Protein AF-A0A1F5X4B5-F1 (afdb_monomer_lite)

Organism: NCBI:txid1798352

Sequence (89 aa):
MKVLVNIIGLLLTLGSAITILKSFNSWRGVSREGLFFFVLGFAFFATGFIWKIFAPASSYDTDLIFFSLGAAFMLLGARKVFSINPARN

Structure (mmCIF, N/CA/C/O backbone):
data_AF-A0A1F5X4B5-F1
#
_entry.id   AF-A0A1F5X4B5-F1
#
loop_
_atom_site.group_PDB
_atom_site.id
_atom_site.type_symbol
_atom_site.label_atom_id
_atom_site.label_alt_id
_atom_site.label_comp_id
_atom_site.label_asym_id
_atom_site.label_entity_id
_atom_site.label_seq_id
_atom_site.pdbx_PDB_ins_code
_atom_site.Cartn_x
_atom_site.Cartn_y
_atom_site.Cartn_z
_atom_site.occupancy
_atom_site.B_iso_or_equiv
_atom_site.auth_seq_id
_atom_site.auth_comp_id
_atom_site.auth_asym_id
_atom_site.auth_atom_id
_atom_site.pdbx_PDB_model_num
ATOM 1 N N . MET A 1 1 ? 5.430 6.876 -22.014 1.00 63.34 1 MET A N 1
ATOM 2 C CA . MET A 1 1 ? 4.154 6.988 -21.261 1.00 63.34 1 MET A CA 1
ATOM 3 C C . MET A 1 1 ? 4.046 6.039 -20.064 1.00 63.34 1 MET A C 1
ATOM 5 O O . MET A 1 1 ? 3.559 6.489 -19.040 1.00 63.34 1 MET A O 1
ATOM 9 N N . LYS A 1 2 ? 4.519 4.781 -20.127 1.00 78.38 2 LYS A N 1
ATOM 10 C CA . LYS A 1 2 ? 4.390 3.808 -19.014 1.00 78.38 2 LYS A CA 1
ATOM 11 C C . LYS A 1 2 ? 4.994 4.282 -17.676 1.00 78.38 2 LYS A C 1
ATOM 13 O O . LYS A 1 2 ? 4.340 4.177 -16.650 1.00 78.38 2 LYS A O 1
ATOM 18 N N . VAL A 1 3 ? 6.188 4.880 -17.698 1.00 85.19 3 VAL A N 1
ATOM 19 C CA . VAL A 1 3 ? 6.862 5.391 -16.484 1.00 85.19 3 VAL A CA 1
ATOM 20 C C . VAL A 1 3 ? 6.071 6.521 -15.814 1.00 85.19 3 VAL A C 1
ATOM 22 O O . VAL A 1 3 ? 5.892 6.500 -14.603 1.00 85.19 3 VAL A O 1
ATOM 25 N N . LEU A 1 4 ? 5.535 7.465 -16.596 1.00 90.62 4 LEU A N 1
ATOM 26 C CA . LEU A 1 4 ? 4.728 8.573 -16.073 1.00 90.62 4 LEU A CA 1
ATOM 27 C C . LEU A 1 4 ? 3.478 8.064 -15.340 1.00 90.62 4 LEU A C 1
ATOM 29 O O . LEU A 1 4 ? 3.173 8.538 -14.253 1.00 90.62 4 LEU A O 1
ATOM 33 N N . VAL A 1 5 ? 2.791 7.066 -15.904 1.00 91.94 5 VAL A N 1
ATOM 34 C CA . VAL A 1 5 ? 1.612 6.447 -15.274 1.00 91.94 5 VAL A CA 1
ATOM 35 C C . VAL A 1 5 ? 1.980 5.787 -13.943 1.00 91.94 5 VAL A C 1
ATOM 37 O O . VAL A 1 5 ? 1.256 5.950 -12.965 1.00 91.94 5 VAL A O 1
ATOM 40 N N . ASN A 1 6 ? 3.129 5.110 -13.868 1.00 91.62 6 ASN A N 1
ATOM 41 C CA . ASN A 1 6 ? 3.596 4.495 -12.623 1.00 91.62 6 ASN A CA 1
ATOM 42 C C . ASN A 1 6 ? 3.978 5.542 -11.563 1.00 91.62 6 ASN A C 1
ATOM 44 O O . ASN A 1 6 ? 3.692 5.345 -10.386 1.00 91.62 6 ASN A O 1
ATOM 48 N N . ILE A 1 7 ? 4.566 6.674 -11.969 1.00 93.31 7 ILE A N 1
ATOM 49 C CA . ILE A 1 7 ? 4.846 7.806 -11.069 1.00 93.31 7 ILE A CA 1
ATOM 50 C C . ILE A 1 7 ? 3.539 8.391 -10.524 1.00 93.31 7 ILE A C 1
ATOM 52 O O . ILE A 1 7 ? 3.429 8.627 -9.324 1.00 93.31 7 ILE A O 1
ATOM 56 N N . ILE A 1 8 ? 2.528 8.578 -11.379 1.00 94.12 8 ILE A N 1
ATOM 57 C CA . ILE A 1 8 ? 1.198 9.027 -10.947 1.00 94.12 8 ILE A CA 1
ATOM 58 C C . ILE A 1 8 ? 0.600 8.021 -9.954 1.00 94.12 8 ILE A C 1
ATOM 60 O O . ILE A 1 8 ? 0.128 8.423 -8.894 1.00 94.12 8 ILE A O 1
ATOM 64 N N . GLY A 1 9 ? 0.677 6.719 -10.245 1.00 92.31 9 GLY A N 1
ATOM 65 C CA . GLY A 1 9 ? 0.222 5.659 -9.341 1.00 92.31 9 GLY A CA 1
ATOM 66 C C . GLY A 1 9 ? 0.915 5.692 -7.974 1.00 92.31 9 GLY A C 1
ATOM 67 O O . GLY A 1 9 ? 0.249 5.609 -6.939 1.00 92.31 9 GLY A O 1
ATOM 68 N N . LEU A 1 10 ? 2.233 5.908 -7.949 1.00 94.38 10 LEU A N 1
ATOM 69 C CA . LEU A 1 10 ? 3.002 6.078 -6.716 1.00 94.38 10 LEU A CA 1
ATOM 70 C C . LEU A 1 10 ? 2.529 7.300 -5.915 1.00 94.38 10 LEU A C 1
ATOM 72 O O . LEU A 1 10 ? 2.263 7.187 -4.719 1.00 94.38 10 LEU A O 1
ATOM 76 N N . LEU A 1 11 ? 2.377 8.456 -6.568 1.00 94.94 11 LEU A N 1
ATOM 77 C CA . LEU A 1 11 ? 1.918 9.690 -5.921 1.00 94.94 11 LEU A CA 1
ATOM 78 C C . LEU A 1 11 ? 0.502 9.543 -5.350 1.00 94.94 11 LEU A C 1
ATOM 80 O O . LEU A 1 11 ? 0.251 9.961 -4.221 1.00 94.94 11 LEU A O 1
ATOM 84 N N . LEU A 1 12 ? -0.407 8.902 -6.089 1.00 94.50 12 LEU A N 1
ATOM 85 C CA . LEU A 1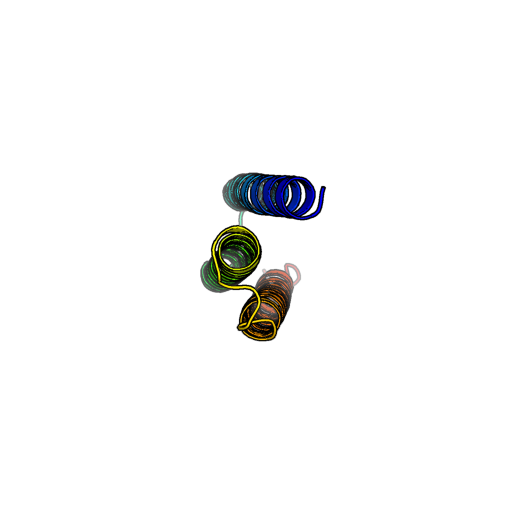 12 ? -1.765 8.612 -5.624 1.00 94.50 12 LEU A CA 1
ATOM 86 C C . LEU A 1 12 ? -1.768 7.658 -4.425 1.00 94.50 12 LEU A C 1
ATOM 88 O O . LEU A 1 12 ? -2.540 7.854 -3.486 1.00 94.50 12 LEU A O 1
ATOM 92 N N . THR A 1 13 ? -0.883 6.659 -4.423 1.00 93.75 13 THR A N 1
ATOM 93 C CA . THR A 1 13 ? -0.720 5.723 -3.300 1.00 93.75 13 THR A CA 1
ATOM 94 C C . THR A 1 13 ? -0.267 6.462 -2.041 1.00 93.75 13 THR A C 1
ATOM 96 O O . THR A 1 13 ? -0.873 6.306 -0.981 1.00 93.75 13 THR A O 1
ATOM 99 N N . LEU A 1 14 ? 0.746 7.325 -2.159 1.00 92.81 14 LEU A N 1
ATOM 100 C CA . LEU A 1 14 ? 1.249 8.139 -1.048 1.00 92.81 14 LEU A CA 1
ATOM 101 C C . LEU A 1 14 ? 0.200 9.147 -0.553 1.00 92.81 14 LEU A C 1
ATOM 103 O O . LEU A 1 14 ? -0.014 9.276 0.652 1.00 92.81 14 LEU A O 1
ATOM 107 N N . GLY A 1 15 ? -0.509 9.818 -1.465 1.00 92.75 15 GLY A N 1
ATOM 108 C CA . GLY A 1 15 ? -1.594 10.740 -1.118 1.00 92.75 15 GLY A CA 1
ATOM 109 C C . GLY A 1 15 ? -2.748 10.044 -0.390 1.00 92.75 15 GLY A C 1
ATOM 110 O O . GLY A 1 15 ? -3.276 10.567 0.597 1.00 92.75 15 GLY A O 1
ATOM 111 N N . SER A 1 16 ? -3.094 8.828 -0.820 1.00 90.31 16 SER A N 1
ATOM 112 C CA . SER A 1 16 ? -4.109 7.994 -0.165 1.00 90.31 16 SER A CA 1
ATOM 113 C C . SER A 1 16 ? -3.669 7.593 1.242 1.00 90.31 16 SER A C 1
ATOM 115 O O . SER A 1 16 ? -4.445 7.740 2.187 1.00 90.31 16 SER A O 1
ATOM 117 N N . ALA A 1 17 ? -2.409 7.178 1.407 1.00 90.44 17 ALA A N 1
ATOM 118 C CA . ALA A 1 17 ? -1.837 6.831 2.706 1.00 90.44 17 ALA A CA 1
ATOM 119 C C . ALA A 1 17 ? -1.918 8.001 3.699 1.00 90.44 17 ALA A C 1
ATOM 121 O O . ALA A 1 17 ? -2.354 7.819 4.835 1.00 90.44 17 ALA A O 1
ATOM 122 N N . ILE A 1 18 ? -1.569 9.217 3.260 1.00 89.31 18 ILE A N 1
ATOM 123 C CA . ILE A 1 18 ? -1.644 10.434 4.086 1.00 89.31 18 ILE A CA 1
ATOM 124 C C . ILE A 1 18 ? -3.094 10.745 4.472 1.00 89.31 18 ILE A C 1
ATOM 126 O O . ILE A 1 18 ? -3.381 11.035 5.635 1.00 89.31 18 ILE A O 1
ATOM 130 N N . THR A 1 19 ? -4.016 10.669 3.511 1.00 88.69 19 THR A N 1
ATOM 131 C CA . THR A 1 19 ? -5.444 10.944 3.735 1.00 88.69 19 THR A CA 1
ATOM 132 C C . THR A 1 19 ? -6.029 9.982 4.766 1.00 88.69 19 THR A C 1
ATOM 134 O O . THR A 1 19 ? -6.719 10.398 5.700 1.00 88.69 19 THR A O 1
ATOM 137 N N . ILE A 1 20 ? -5.700 8.699 4.641 1.00 84.62 20 ILE A N 1
ATOM 138 C CA . ILE A 1 20 ? -6.154 7.649 5.548 1.00 84.62 20 ILE A CA 1
ATOM 139 C C . ILE A 1 20 ? -5.523 7.813 6.932 1.00 84.62 20 ILE A C 1
ATOM 141 O O . ILE A 1 20 ? -6.245 7.785 7.925 1.00 84.62 20 ILE A O 1
ATOM 145 N N . LEU A 1 21 ? -4.221 8.100 7.024 1.00 83.19 21 LEU A N 1
ATOM 146 C CA . LEU A 1 21 ? -3.549 8.379 8.298 1.00 83.19 21 LEU A CA 1
ATOM 147 C C . LEU A 1 21 ? -4.171 9.584 9.027 1.00 83.19 21 LEU A C 1
ATOM 149 O O . LEU A 1 21 ? -4.425 9.525 10.231 1.00 83.19 21 LEU A O 1
ATOM 153 N N . LYS A 1 22 ? -4.482 10.664 8.298 1.00 84.94 22 LYS A N 1
ATOM 154 C CA . LYS A 1 22 ? -5.160 11.845 8.856 1.00 84.94 22 LYS A CA 1
ATOM 155 C C . LYS A 1 22 ? -6.572 11.515 9.346 1.00 84.94 22 LYS A C 1
ATOM 157 O O . LYS A 1 22 ? -6.977 11.981 10.412 1.00 84.94 22 LYS A O 1
ATOM 162 N N . SER A 1 23 ? -7.301 10.699 8.587 1.00 80.62 23 SER A N 1
ATOM 163 C CA . SER A 1 23 ? -8.648 10.238 8.947 1.00 80.62 23 SER A CA 1
ATOM 164 C C . SER A 1 23 ? -8.610 9.386 10.216 1.00 80.62 23 SER A C 1
ATOM 166 O O . SER A 1 23 ? -9.395 9.608 11.135 1.00 80.62 23 SER A O 1
ATOM 168 N N . PHE A 1 24 ? -7.618 8.501 10.332 1.00 76.06 24 PHE A N 1
ATOM 169 C CA . PHE A 1 24 ? -7.412 7.672 11.514 1.00 76.06 24 PHE A CA 1
ATOM 170 C C . PHE A 1 24 ? -7.070 8.466 12.777 1.00 76.06 24 PHE A C 1
ATOM 172 O O . PHE A 1 24 ? -7.568 8.123 13.844 1.00 76.06 24 PHE A O 1
ATOM 179 N N . ASN A 1 25 ? -6.307 9.559 12.675 1.00 72.31 25 ASN A N 1
ATOM 180 C CA . ASN A 1 25 ? -6.073 10.446 13.821 1.00 72.31 25 ASN A CA 1
ATOM 181 C C . ASN A 1 25 ? -7.355 11.132 14.328 1.00 72.31 25 ASN A C 1
ATOM 183 O O . ASN A 1 25 ? -7.426 11.495 15.500 1.00 72.31 25 ASN A O 1
ATOM 187 N N . SER A 1 26 ? -8.362 11.317 13.467 1.00 71.62 26 SER A N 1
ATOM 188 C CA . SER A 1 26 ? -9.651 11.910 13.857 1.00 71.62 26 SER A CA 1
ATOM 189 C C . SER A 1 26 ? -10.652 10.873 14.374 1.00 71.62 26 SER A C 1
ATOM 191 O O . SER A 1 26 ? -11.524 11.197 15.181 1.00 71.62 26 SER A O 1
ATOM 193 N N . TRP A 1 27 ? -10.543 9.620 13.934 1.00 69.12 27 TRP A N 1
ATOM 194 C CA . TRP A 1 27 ? -11.430 8.538 14.351 1.00 69.12 27 TRP A CA 1
ATOM 195 C C . TRP A 1 27 ? -11.025 7.975 15.718 1.00 69.12 27 TRP A C 1
ATOM 197 O O . TRP A 1 27 ? -10.145 7.123 15.846 1.00 69.12 27 TRP A O 1
ATOM 207 N N . ARG A 1 28 ? -11.720 8.425 16.769 1.00 60.72 28 ARG A N 1
ATOM 208 C CA . ARG A 1 28 ? -11.661 7.785 18.091 1.00 60.72 28 ARG A CA 1
ATOM 209 C C . ARG A 1 28 ? -12.202 6.353 17.975 1.00 60.72 28 ARG A C 1
ATOM 211 O O . ARG A 1 28 ? -13.341 6.171 17.563 1.00 60.72 28 ARG A O 1
ATOM 218 N N . GLY A 1 29 ? -11.399 5.352 18.347 1.00 63.34 29 GLY A N 1
ATOM 219 C CA . GLY A 1 29 ? -11.827 3.943 18.401 1.00 63.34 29 GLY A CA 1
ATOM 220 C C . GLY A 1 29 ? -11.249 3.011 17.330 1.00 63.34 29 GLY A C 1
ATOM 221 O O . GLY A 1 29 ? -11.679 1.869 17.229 1.00 63.34 29 GLY A O 1
ATOM 222 N N . VAL A 1 30 ? -10.266 3.449 16.543 1.00 67.94 30 VAL A N 1
ATOM 223 C CA . VAL A 1 30 ? -9.588 2.587 15.560 1.00 67.94 30 VAL A CA 1
ATOM 224 C C . VAL A 1 30 ? -8.517 1.728 16.237 1.00 67.94 30 VAL A C 1
ATOM 226 O O . VAL A 1 30 ? -7.734 2.211 17.056 1.00 67.94 30 VAL A O 1
ATOM 229 N N . SER A 1 31 ? -8.430 0.450 15.858 1.00 73.88 31 SER A N 1
ATOM 230 C CA . SER A 1 31 ? -7.382 -0.444 16.351 1.00 73.88 31 SER A CA 1
ATOM 231 C C . SER A 1 31 ? -6.034 -0.071 15.739 1.00 73.88 31 SER A C 1
ATOM 233 O O . SER A 1 31 ? -5.883 0.031 14.519 1.00 73.88 31 SER A O 1
ATOM 235 N N . ARG A 1 32 ? -5.017 0.074 16.597 1.00 77.50 32 ARG A N 1
ATOM 236 C CA . ARG A 1 32 ? -3.624 0.301 16.169 1.00 77.50 32 ARG A CA 1
ATOM 237 C C . ARG A 1 32 ? -3.126 -0.804 15.231 1.00 77.50 32 ARG A C 1
ATOM 239 O O . ARG A 1 32 ? -2.355 -0.533 14.320 1.00 77.50 32 ARG A O 1
ATOM 246 N N . GLU A 1 33 ? -3.615 -2.027 15.423 1.00 81.00 33 GLU A N 1
ATOM 247 C CA . GLU A 1 33 ? -3.332 -3.172 14.551 1.00 81.00 33 GLU A CA 1
ATOM 248 C C . GLU A 1 33 ? -3.900 -2.982 13.139 1.00 81.00 33 GLU A C 1
ATOM 250 O O . GLU A 1 33 ? -3.207 -3.240 12.159 1.00 81.00 33 G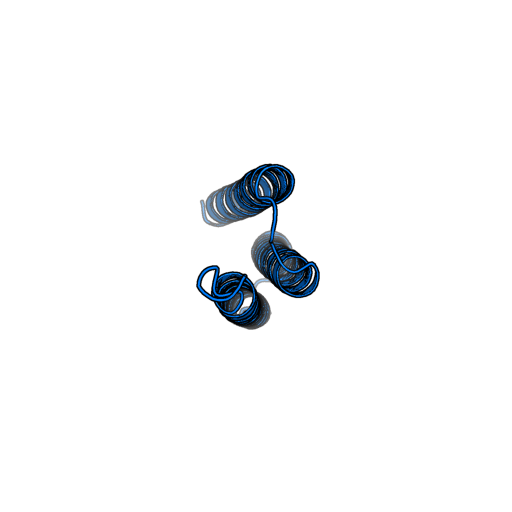LU A O 1
ATOM 255 N N . GLY A 1 34 ? -5.135 -2.482 13.014 1.00 83.31 34 GLY A N 1
ATOM 256 C CA . GLY A 1 34 ? -5.733 -2.175 11.716 1.00 83.31 34 GLY A CA 1
ATOM 257 C C . GLY A 1 34 ? -4.947 -1.099 10.970 1.00 83.31 34 GLY A C 1
ATOM 258 O O . GLY A 1 34 ? -4.619 -1.282 9.799 1.00 83.31 34 GLY A O 1
ATOM 259 N N . LEU A 1 35 ? -4.566 -0.025 11.671 1.00 84.81 35 LEU A N 1
ATOM 260 C CA . LEU A 1 35 ? -3.701 1.030 11.131 1.00 84.81 35 LEU A CA 1
ATOM 261 C C . LEU A 1 35 ? -2.372 0.461 10.612 1.00 84.81 35 LEU A C 1
ATOM 263 O O . LEU A 1 35 ? -1.949 0.795 9.508 1.00 84.81 35 LEU A O 1
ATOM 267 N N . PHE A 1 36 ? -1.726 -0.410 11.389 1.00 87.38 36 PHE A N 1
ATOM 268 C CA . PHE A 1 36 ? -0.457 -1.028 11.010 1.00 87.38 36 PHE A CA 1
ATOM 269 C C . PHE A 1 36 ? -0.568 -1.820 9.700 1.00 87.38 36 PHE A C 1
ATOM 271 O O . PHE A 1 36 ? 0.276 -1.672 8.816 1.00 87.38 36 PHE A O 1
ATOM 278 N N . PHE A 1 37 ? -1.644 -2.591 9.524 1.00 91.06 37 PHE A N 1
ATOM 279 C CA . PHE A 1 37 ? -1.895 -3.308 8.273 1.00 91.06 37 PHE A CA 1
ATOM 280 C C . PHE A 1 37 ? -2.154 -2.371 7.087 1.00 91.06 37 PHE A C 1
ATOM 282 O O . PHE A 1 37 ? -1.644 -2.625 5.999 1.00 91.06 37 PHE A O 1
ATOM 289 N N . PHE A 1 38 ? -2.865 -1.257 7.286 1.00 90.06 38 PHE A N 1
ATOM 290 C CA . PHE A 1 38 ? -3.014 -0.235 6.243 1.00 90.06 38 PHE A CA 1
ATOM 291 C C . PHE A 1 38 ? -1.664 0.369 5.834 1.00 90.06 38 PHE A C 1
ATOM 293 O O . PHE A 1 38 ? -1.388 0.497 4.642 1.00 90.06 38 PHE A O 1
ATOM 300 N N . VAL A 1 39 ? -0.797 0.695 6.800 1.00 91.38 39 VAL A N 1
ATOM 301 C CA . VAL A 1 39 ? 0.552 1.225 6.531 1.00 91.38 39 VAL A CA 1
ATOM 302 C C . VAL A 1 39 ? 1.389 0.221 5.739 1.00 91.38 39 VAL A C 1
ATOM 304 O O . VAL A 1 39 ? 1.992 0.598 4.736 1.00 91.38 39 VAL A O 1
ATOM 307 N N . LEU A 1 40 ? 1.380 -1.056 6.135 1.00 93.56 40 LEU A N 1
ATOM 308 C CA . LEU A 1 40 ? 2.046 -2.121 5.380 1.00 93.56 40 LEU A CA 1
ATOM 309 C C . LEU A 1 40 ? 1.489 -2.240 3.958 1.00 93.56 40 LEU A C 1
ATOM 311 O O . LEU A 1 40 ? 2.262 -2.309 3.006 1.00 93.56 40 LEU A O 1
ATOM 315 N N . GLY A 1 41 ? 0.164 -2.200 3.798 1.00 95.19 41 GLY A N 1
ATOM 316 C CA . GLY A 1 41 ? -0.485 -2.237 2.490 1.00 95.19 41 GLY A CA 1
ATOM 317 C C . GLY A 1 41 ? -0.006 -1.114 1.566 1.00 95.19 41 GLY A C 1
ATOM 318 O O . GLY A 1 41 ? 0.392 -1.371 0.429 1.00 95.19 41 GLY A O 1
ATOM 319 N N . PHE A 1 42 ? 0.019 0.128 2.065 1.00 94.94 42 PHE A N 1
ATOM 320 C CA . PHE A 1 42 ? 0.514 1.283 1.307 1.00 94.94 42 PHE A CA 1
ATOM 321 C C . PHE A 1 42 ? 2.001 1.178 0.981 1.00 94.94 42 PHE A C 1
ATOM 323 O O . PHE A 1 42 ? 2.395 1.522 -0.134 1.00 94.94 42 PHE A O 1
ATOM 330 N N . ALA A 1 43 ? 2.815 0.684 1.916 1.00 94.81 43 ALA A N 1
ATOM 331 C CA . ALA A 1 43 ? 4.238 0.468 1.687 1.00 94.81 43 ALA A CA 1
ATOM 332 C C . ALA A 1 43 ? 4.464 -0.518 0.533 1.00 94.81 43 ALA A C 1
ATOM 334 O O . ALA A 1 43 ? 5.200 -0.204 -0.396 1.00 94.81 43 ALA A O 1
ATOM 335 N N . PHE A 1 44 ? 3.761 -1.653 0.530 1.00 96.31 44 PHE A N 1
ATOM 336 C CA . PHE A 1 44 ? 3.863 -2.638 -0.545 1.00 96.31 44 PHE A CA 1
ATOM 337 C C . PHE A 1 44 ? 3.381 -2.102 -1.897 1.00 96.31 44 PHE A C 1
ATOM 339 O O . PHE A 1 44 ? 4.060 -2.308 -2.902 1.00 96.31 44 PHE A O 1
ATOM 346 N N . PHE A 1 45 ? 2.277 -1.346 -1.946 1.00 95.38 45 PHE A N 1
ATOM 347 C CA . PHE A 1 45 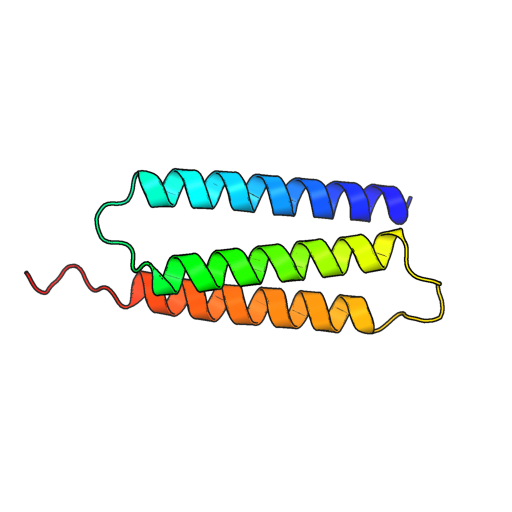? 1.868 -0.679 -3.187 1.00 95.38 45 PHE A CA 1
ATOM 348 C C . PHE A 1 45 ? 2.934 0.298 -3.694 1.00 95.38 45 PHE A C 1
ATOM 350 O O . PHE A 1 45 ? 3.279 0.270 -4.875 1.00 95.38 45 PHE A O 1
ATOM 357 N N . ALA A 1 46 ? 3.505 1.122 -2.811 1.00 94.31 46 ALA A N 1
ATOM 358 C CA . ALA A 1 46 ? 4.573 2.044 -3.179 1.00 94.31 46 ALA A CA 1
ATOM 359 C C . ALA A 1 46 ? 5.807 1.295 -3.710 1.00 94.31 46 ALA A C 1
ATOM 361 O O . ALA A 1 46 ? 6.344 1.666 -4.753 1.00 94.31 46 ALA A O 1
ATOM 362 N N . THR A 1 47 ? 6.213 0.200 -3.060 1.00 92.94 47 THR A N 1
ATOM 363 C CA . THR A 1 47 ? 7.313 -0.659 -3.522 1.00 92.94 47 THR A CA 1
ATOM 364 C C . THR A 1 47 ? 7.028 -1.271 -4.894 1.00 92.94 47 THR A C 1
ATOM 366 O O . THR A 1 47 ? 7.914 -1.261 -5.746 1.00 92.94 47 THR A O 1
ATOM 369 N N . GLY A 1 48 ? 5.800 -1.733 -5.155 1.00 92.19 48 GLY A N 1
ATOM 370 C CA . GLY A 1 48 ? 5.398 -2.240 -6.471 1.00 92.19 48 GLY A CA 1
ATOM 371 C C . GLY A 1 48 ? 5.542 -1.188 -7.575 1.00 92.19 48 GLY A C 1
ATOM 372 O O . GLY A 1 48 ? 6.109 -1.466 -8.633 1.00 92.19 48 GLY A O 1
ATOM 373 N N . PHE A 1 49 ? 5.134 0.059 -7.309 1.00 92.75 49 PHE A N 1
ATOM 374 C CA . PHE A 1 49 ? 5.324 1.160 -8.258 1.00 92.75 49 PHE A CA 1
ATOM 375 C C . PHE A 1 49 ? 6.795 1.544 -8.448 1.00 92.75 49 PHE A C 1
ATOM 377 O O . PHE A 1 49 ? 7.213 1.762 -9.584 1.00 92.75 49 PHE A O 1
ATOM 384 N N . ILE A 1 50 ? 7.594 1.591 -7.377 1.00 90.88 50 ILE A N 1
ATOM 385 C CA . ILE A 1 50 ? 9.046 1.830 -7.459 1.00 90.88 50 ILE A CA 1
ATOM 386 C C . ILE A 1 50 ? 9.695 0.759 -8.343 1.00 90.88 50 ILE A C 1
ATOM 388 O O . ILE A 1 50 ? 10.462 1.092 -9.246 1.00 90.88 50 ILE A O 1
ATOM 392 N N . TRP A 1 51 ? 9.327 -0.511 -8.157 1.00 90.75 51 TRP A N 1
ATOM 393 C CA . TRP A 1 51 ? 9.820 -1.604 -8.990 1.00 90.75 51 TRP A CA 1
ATOM 394 C C . TRP A 1 51 ? 9.430 -1.407 -10.461 1.00 90.75 51 TRP A C 1
ATOM 396 O O . TRP A 1 51 ? 10.284 -1.442 -11.338 1.00 90.75 51 TRP A O 1
ATOM 406 N N . LYS A 1 52 ? 8.169 -1.068 -10.748 1.00 88.06 52 LYS A N 1
ATOM 407 C CA . LYS A 1 52 ? 7.699 -0.745 -12.109 1.00 88.06 52 LYS A CA 1
ATOM 408 C C . LYS A 1 52 ? 8.386 0.469 -12.759 1.00 88.06 52 LYS A C 1
ATOM 410 O O . LYS A 1 52 ? 8.304 0.610 -13.981 1.00 88.06 52 LYS A O 1
ATOM 415 N N . ILE A 1 53 ? 8.994 1.369 -11.983 1.00 88.31 53 ILE A N 1
ATOM 416 C CA . ILE A 1 53 ? 9.708 2.556 -12.489 1.00 88.31 53 ILE A CA 1
ATOM 417 C C . ILE A 1 53 ? 11.181 2.240 -12.757 1.00 88.31 53 ILE A C 1
ATOM 419 O O . ILE A 1 53 ? 11.702 2.641 -13.796 1.00 88.31 53 ILE A O 1
ATOM 423 N N . PHE A 1 54 ? 11.844 1.552 -11.825 1.00 87.50 54 PHE A N 1
ATOM 424 C CA . PHE A 1 54 ? 13.304 1.429 -11.806 1.00 87.50 54 PHE A CA 1
ATOM 425 C C . PHE A 1 54 ? 13.828 0.035 -12.158 1.00 87.50 54 PHE A C 1
ATOM 427 O O . PHE A 1 54 ? 15.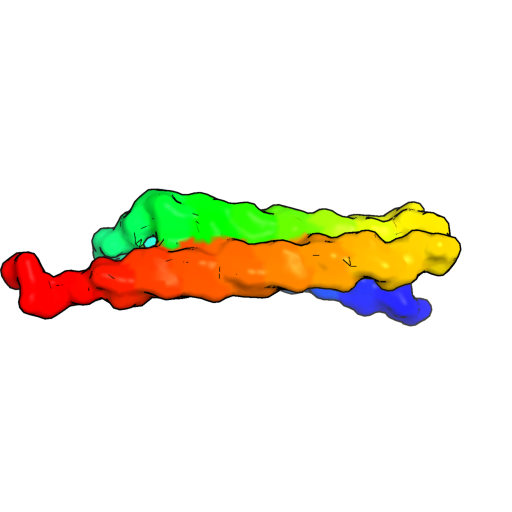013 -0.098 -12.459 1.00 87.50 54 PHE A O 1
ATOM 434 N N . ALA A 1 55 ? 12.995 -1.007 -12.111 1.00 83.19 55 ALA A N 1
ATOM 435 C CA . ALA A 1 55 ? 13.470 -2.362 -12.333 1.00 83.19 55 ALA A CA 1
ATOM 436 C C . ALA A 1 55 ? 13.680 -2.671 -13.827 1.00 83.19 55 ALA A C 1
ATOM 438 O O . ALA A 1 55 ? 12.950 -2.162 -14.687 1.00 83.19 55 ALA A O 1
ATOM 439 N N . PRO A 1 56 ? 14.656 -3.538 -14.156 1.00 75.31 56 PRO A N 1
ATOM 440 C CA . PRO A 1 56 ? 14.889 -3.985 -15.521 1.00 75.31 56 PRO A CA 1
ATOM 441 C C . PRO A 1 56 ? 13.648 -4.661 -16.103 1.00 75.31 56 PRO A C 1
ATOM 443 O O . PRO A 1 56 ? 12.952 -5.409 -15.411 1.00 75.31 56 PRO A O 1
ATOM 446 N N . ALA A 1 57 ? 13.423 -4.468 -17.404 1.00 66.12 57 ALA A N 1
ATOM 447 C CA . ALA A 1 57 ? 12.298 -5.061 -18.123 1.00 66.12 57 ALA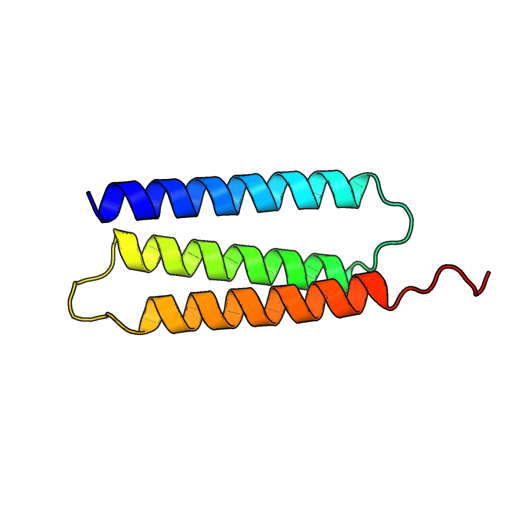 A CA 1
ATOM 448 C C . ALA A 1 57 ? 12.194 -6.586 -17.927 1.00 66.12 57 ALA A C 1
ATOM 450 O O . ALA A 1 57 ? 11.102 -7.111 -17.937 1.00 66.12 57 ALA A O 1
ATOM 451 N N . SER A 1 58 ? 13.278 -7.311 -17.654 1.00 65.38 58 SER A N 1
ATOM 452 C CA . SER A 1 58 ? 13.246 -8.761 -17.413 1.00 65.38 58 SER A CA 1
ATOM 453 C C . SER A 1 58 ? 12.603 -9.208 -16.086 1.00 65.38 58 SER A C 1
ATOM 455 O O . SER A 1 58 ? 12.534 -10.406 -15.835 1.00 65.38 58 SER A O 1
ATOM 457 N N . SER A 1 59 ? 12.143 -8.290 -15.229 1.00 65.38 59 SER A N 1
ATOM 458 C CA . SER A 1 59 ? 11.617 -8.585 -13.883 1.00 65.38 59 SER A CA 1
ATOM 459 C C . SER A 1 59 ? 10.122 -8.259 -13.731 1.00 65.38 59 SER A C 1
ATOM 461 O O . SER A 1 59 ? 9.713 -7.555 -12.810 1.00 65.38 59 SER A O 1
ATOM 463 N N . TYR A 1 60 ? 9.306 -8.755 -14.668 1.00 61.59 60 TYR A N 1
ATOM 464 C CA . TYR A 1 60 ? 7.891 -8.383 -14.826 1.00 61.59 60 TYR A CA 1
ATOM 465 C C . TYR A 1 60 ? 6.925 -8.862 -13.726 1.00 61.59 60 TYR A C 1
ATOM 467 O O . TYR A 1 60 ? 5.809 -8.346 -13.680 1.00 61.59 60 TYR A O 1
ATOM 475 N N . ASP A 1 61 ? 7.324 -9.791 -12.850 1.00 78.50 61 ASP A N 1
ATOM 476 C CA . ASP A 1 61 ? 6.397 -10.406 -11.882 1.00 78.50 61 ASP A CA 1
ATOM 477 C C . ASP A 1 61 ? 6.527 -9.860 -10.453 1.00 78.50 61 ASP A C 1
ATOM 479 O O . ASP A 1 61 ? 5.596 -9.961 -9.651 1.00 78.50 61 ASP A O 1
ATOM 483 N N . THR A 1 62 ? 7.656 -9.238 -10.109 1.00 84.12 62 THR A N 1
ATOM 484 C CA . THR A 1 62 ? 7.921 -8.805 -8.730 1.00 84.12 62 THR A CA 1
ATOM 485 C C . THR A 1 62 ? 6.977 -7.687 -8.282 1.00 84.12 62 THR A C 1
ATOM 487 O O . THR A 1 62 ? 6.554 -7.651 -7.128 1.00 84.12 62 THR A O 1
ATOM 490 N N . ASP A 1 63 ? 6.588 -6.783 -9.185 1.00 87.69 63 ASP A N 1
ATOM 491 C CA . ASP A 1 63 ? 5.646 -5.716 -8.848 1.00 87.69 63 ASP A CA 1
ATOM 492 C C . ASP A 1 63 ? 4.230 -6.241 -8.584 1.00 87.69 63 ASP A C 1
ATOM 494 O O . ASP A 1 63 ? 3.564 -5.756 -7.670 1.00 87.69 63 ASP A O 1
ATOM 498 N N . LEU A 1 64 ? 3.799 -7.283 -9.305 1.00 90.12 64 LEU A N 1
ATOM 499 C CA . LEU A 1 64 ? 2.512 -7.940 -9.072 1.00 90.12 64 LEU A CA 1
ATOM 500 C C . LEU A 1 64 ? 2.466 -8.611 -7.699 1.00 90.12 64 LEU A C 1
ATOM 502 O O . LEU A 1 64 ? 1.434 -8.555 -7.026 1.00 90.12 64 LEU A O 1
ATOM 506 N N . ILE A 1 65 ? 3.582 -9.195 -7.252 1.00 92.50 65 ILE A N 1
ATOM 507 C CA . ILE A 1 65 ? 3.708 -9.750 -5.899 1.00 92.50 65 ILE A CA 1
ATOM 508 C C . ILE A 1 65 ? 3.517 -8.638 -4.865 1.00 92.50 65 ILE A C 1
ATOM 510 O O . ILE A 1 65 ? 2.707 -8.782 -3.949 1.00 92.50 65 ILE A O 1
ATOM 514 N N . PHE A 1 66 ? 4.197 -7.502 -5.033 1.00 93.62 66 PHE A N 1
ATOM 515 C CA . PHE A 1 66 ? 4.052 -6.368 -4.122 1.00 93.62 66 PHE A CA 1
ATOM 516 C C . PHE A 1 66 ? 2.642 -5.770 -4.137 1.00 93.62 66 PHE A C 1
ATOM 518 O O . PHE A 1 66 ? 2.098 -5.477 -3.076 1.00 93.62 66 PHE A O 1
ATOM 525 N N . PHE A 1 67 ? 1.995 -5.659 -5.295 1.00 93.81 67 PHE A N 1
ATOM 526 C CA . PHE A 1 67 ? 0.603 -5.214 -5.369 1.00 93.81 67 PHE A CA 1
ATOM 527 C C . PHE A 1 67 ? -0.365 -6.194 -4.703 1.00 93.81 67 PHE A C 1
ATOM 529 O O . PHE A 1 67 ? -1.275 -5.770 -3.991 1.00 93.81 67 PHE A O 1
ATOM 536 N N . SER A 1 68 ? -0.141 -7.497 -4.867 1.00 94.31 68 SER A N 1
ATOM 537 C CA . SER A 1 68 ? -0.959 -8.537 -4.235 1.00 94.31 68 SER A CA 1
ATOM 538 C C . SER A 1 68 ? -0.802 -8.526 -2.713 1.00 94.31 68 SER A C 1
ATOM 540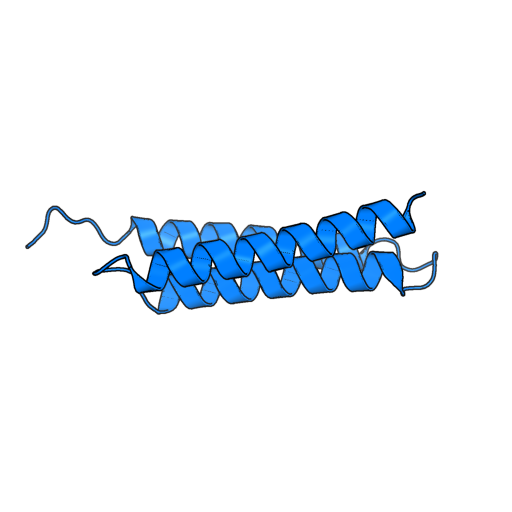 O O . SER A 1 68 ? -1.796 -8.574 -1.988 1.00 94.31 68 SER A O 1
ATOM 542 N N . LEU A 1 69 ? 0.432 -8.388 -2.217 1.00 95.62 69 LEU A N 1
ATOM 543 C CA . LEU A 1 69 ? 0.714 -8.210 -0.791 1.00 95.62 69 LEU A CA 1
ATOM 544 C C . LEU A 1 69 ? 0.071 -6.926 -0.261 1.00 95.62 69 LEU A C 1
ATOM 546 O O . LEU A 1 69 ? -0.604 -6.961 0.766 1.00 95.62 69 LEU A O 1
ATOM 550 N N . GLY A 1 70 ? 0.210 -5.816 -0.991 1.00 95.44 70 GLY A N 1
ATOM 551 C CA . GLY A 1 70 ? -0.429 -4.543 -0.666 1.00 95.44 70 GLY A CA 1
ATOM 552 C C . GLY A 1 70 ? -1.936 -4.692 -0.478 1.00 95.44 70 GLY A C 1
ATOM 553 O O . GLY A 1 70 ? -2.474 -4.314 0.564 1.00 95.44 70 GLY A O 1
ATOM 554 N N . ALA A 1 71 ? -2.610 -5.332 -1.435 1.00 94.31 71 ALA A N 1
ATOM 555 C CA . ALA A 1 71 ? -4.042 -5.603 -1.374 1.00 94.31 71 ALA A CA 1
ATOM 556 C C . ALA A 1 71 ? -4.422 -6.520 -0.199 1.00 94.31 71 ALA A C 1
ATOM 558 O O . ALA A 1 71 ? -5.386 -6.236 0.514 1.00 94.31 71 ALA A O 1
ATOM 559 N N . ALA A 1 72 ? -3.655 -7.585 0.050 1.00 95.56 72 ALA A N 1
ATOM 560 C CA . ALA A 1 72 ? -3.898 -8.492 1.169 1.00 95.56 72 ALA A CA 1
ATOM 561 C C . ALA A 1 72 ? -3.829 -7.758 2.518 1.00 95.56 72 ALA A C 1
ATOM 563 O O . ALA A 1 72 ? -4.732 -7.891 3.347 1.00 95.56 72 ALA A O 1
ATOM 564 N N . PHE A 1 73 ? -2.808 -6.921 2.722 1.00 94.69 73 PHE A N 1
ATOM 565 C CA . PHE A 1 73 ? -2.669 -6.132 3.944 1.00 94.69 73 PHE A CA 1
ATOM 566 C C . PHE A 1 73 ? -3.755 -5.060 4.087 1.00 94.69 73 PHE A C 1
ATOM 568 O O . PHE A 1 73 ? -4.258 -4.868 5.193 1.00 94.69 73 PHE A O 1
ATOM 575 N N . MET A 1 74 ? -4.210 -4.436 2.993 1.00 92.25 74 MET A N 1
ATOM 576 C CA . MET A 1 74 ? -5.379 -3.542 3.036 1.00 92.25 74 MET A CA 1
ATOM 577 C C . MET A 1 74 ? -6.637 -4.259 3.518 1.00 92.25 74 MET A C 1
ATOM 579 O O . MET A 1 74 ? -7.359 -3.734 4.363 1.00 92.25 74 MET A O 1
ATOM 583 N N . LEU A 1 75 ? -6.902 -5.463 3.006 1.00 92.44 75 LEU A N 1
ATOM 584 C CA . LEU A 1 75 ? -8.073 -6.249 3.393 1.00 92.44 75 LEU A CA 1
ATOM 585 C C . LEU A 1 75 ? -8.000 -6.689 4.860 1.00 92.44 75 LEU A C 1
ATOM 587 O O . LEU A 1 75 ? -9.002 -6.621 5.574 1.00 92.44 75 LEU A O 1
ATOM 591 N N . LEU A 1 76 ? -6.816 -7.087 5.334 1.00 90.00 76 LEU A N 1
ATOM 592 C CA . LEU A 1 76 ? -6.585 -7.400 6.747 1.00 90.00 76 LEU A CA 1
ATOM 593 C C . LEU A 1 76 ? -6.791 -6.170 7.641 1.00 90.00 76 LEU A C 1
ATOM 595 O O . LEU A 1 76 ? -7.473 -6.265 8.665 1.00 90.00 76 LEU A O 1
ATOM 599 N N . GLY A 1 77 ? -6.263 -5.014 7.232 1.00 87.00 77 GLY A N 1
ATOM 600 C CA . GLY A 1 77 ? -6.460 -3.740 7.917 1.00 87.00 77 GLY A CA 1
ATOM 601 C C . GLY A 1 77 ? -7.933 -3.360 7.994 1.00 87.00 77 GLY A C 1
ATOM 602 O O . GLY A 1 77 ? -8.444 -3.120 9.087 1.00 87.00 77 GLY A O 1
ATOM 603 N N . ALA A 1 78 ? -8.644 -3.401 6.866 1.00 85.94 78 ALA A N 1
ATOM 604 C CA . ALA A 1 78 ? -10.074 -3.122 6.794 1.00 85.94 78 ALA A CA 1
ATOM 605 C C . ALA A 1 78 ? -10.869 -4.050 7.718 1.00 85.94 78 ALA A C 1
ATOM 607 O O . ALA A 1 78 ? -11.623 -3.576 8.568 1.00 85.94 78 ALA A O 1
ATOM 608 N N . ARG A 1 79 ? -10.641 -5.368 7.634 1.00 86.06 79 ARG A N 1
ATOM 609 C CA . ARG A 1 79 ? -11.286 -6.350 8.515 1.00 86.06 79 ARG A CA 1
ATOM 610 C C . ARG A 1 79 ? -11.067 -6.012 9.987 1.00 86.06 79 ARG A C 1
ATOM 612 O O . ARG A 1 79 ? -12.011 -6.075 10.770 1.00 86.06 79 ARG A O 1
ATOM 619 N N . LYS A 1 80 ? -9.844 -5.647 10.378 1.00 83.50 80 LYS A N 1
ATOM 620 C CA . LYS A 1 80 ? -9.525 -5.333 11.774 1.00 83.50 80 LYS A CA 1
ATOM 621 C C . LYS A 1 80 ? -10.158 -4.017 12.232 1.00 83.50 80 LYS A C 1
ATOM 623 O O . LYS A 1 80 ? -10.656 -3.963 13.354 1.00 83.50 80 LYS A O 1
ATOM 628 N N . VAL A 1 81 ? -10.192 -2.989 11.386 1.00 76.06 81 VAL A N 1
ATOM 629 C CA . VAL A 1 81 ? -10.850 -1.707 11.694 1.00 76.06 81 VAL A CA 1
ATOM 630 C C . VAL A 1 81 ? -12.362 -1.885 11.854 1.00 76.06 81 VAL A C 1
ATOM 632 O O . VAL A 1 81 ? -12.913 -1.417 12.843 1.00 76.06 81 VAL A O 1
ATOM 635 N N . PHE A 1 82 ? -13.021 -2.627 10.960 1.00 71.19 82 PHE A N 1
ATOM 636 C CA . PHE A 1 82 ? -14.471 -2.859 11.029 1.00 71.19 82 PHE A CA 1
ATOM 637 C C . PHE A 1 82 ? -14.893 -3.932 12.046 1.00 71.19 82 PHE A C 1
ATOM 639 O O . PHE A 1 82 ? -16.061 -3.999 12.413 1.00 71.19 82 PHE A O 1
ATOM 646 N N . SER A 1 83 ? -13.963 -4.759 12.540 1.00 68.31 83 SER A N 1
ATOM 647 C CA . SER A 1 83 ? -14.251 -5.728 13.613 1.00 68.31 83 SER A CA 1
ATOM 648 C C . SER A 1 83 ? -14.501 -5.084 14.982 1.00 68.31 83 SER A C 1
ATOM 650 O O . SER A 1 83 ? -15.022 -5.740 15.885 1.00 68.31 83 SER A O 1
ATOM 652 N N . ILE A 1 84 ? -14.152 -3.805 15.142 1.00 61.50 84 ILE A N 1
ATOM 653 C CA . ILE A 1 84 ? -14.413 -3.023 16.351 1.00 61.50 84 ILE A CA 1
ATOM 654 C C . ILE A 1 84 ? -15.871 -2.571 16.282 1.00 61.50 84 ILE A C 1
ATOM 656 O O . ILE A 1 84 ? -16.191 -1.481 15.819 1.00 61.50 84 ILE A O 1
ATOM 660 N N . ASN A 1 85 ? -16.777 -3.466 16.657 1.00 50.81 85 ASN A N 1
ATOM 661 C CA . ASN A 1 85 ? -18.204 -3.185 16.665 1.00 50.81 85 ASN A CA 1
ATOM 662 C C . ASN A 1 85 ? -18.521 -2.109 17.734 1.00 50.81 85 ASN A C 1
ATOM 664 O O . ASN A 1 85 ? -18.241 -2.355 18.909 1.00 50.81 85 ASN A O 1
ATOM 668 N N . PRO A 1 86 ? -19.118 -0.951 17.383 1.00 52.72 86 PRO A N 1
ATOM 669 C CA . PRO A 1 86 ? -19.537 0.058 18.360 1.00 52.72 86 PRO A CA 1
ATOM 670 C C . PRO A 1 86 ? -20.746 -0.375 19.211 1.00 52.72 86 PRO A C 1
ATOM 672 O O . PRO A 1 86 ? -21.077 0.300 20.177 1.00 52.72 86 PRO A O 1
ATOM 675 N N . ALA A 1 87 ? -21.398 -1.503 18.906 1.00 49.09 87 ALA A N 1
ATOM 676 C CA . ALA A 1 87 ? -22.614 -1.959 19.589 1.00 49.09 87 ALA A CA 1
ATOM 677 C C . ALA A 1 87 ? -22.391 -2.630 20.967 1.00 49.09 87 ALA A C 1
ATOM 679 O O . ALA A 1 87 ? -23.249 -3.391 21.416 1.00 49.09 87 ALA A O 1
ATOM 680 N N . ARG A 1 88 ? -21.238 -2.435 21.623 1.00 43.22 88 ARG A N 1
ATOM 681 C CA . ARG A 1 88 ? -20.891 -3.176 22.853 1.00 43.22 88 ARG A CA 1
ATOM 682 C C . ARG A 1 88 ? -20.191 -2.367 23.952 1.00 43.22 88 ARG A C 1
ATOM 684 O O . ARG A 1 88 ? -19.408 -2.952 24.693 1.00 43.22 88 ARG A O 1
ATOM 691 N N . ASN A 1 89 ? -20.494 -1.074 24.065 1.00 43.75 89 ASN A N 1
ATOM 692 C CA . ASN A 1 89 ? -20.264 -0.294 25.287 1.00 43.75 89 ASN A CA 1
ATOM 693 C C . ASN A 1 89 ? -21.572 0.341 25.746 1.00 43.75 89 ASN A C 1
ATOM 695 O O . ASN A 1 89 ? -22.201 1.014 24.901 1.00 43.75 89 ASN A O 1
#

Foldseek 3Di:
DQLVVLVVQLVVLVVVLVVVVVVVVVDDQFDPQLNVLQVQLSVLQNVLSVCSNPPDPVPPCSSVVSNVSSVVSNVVSVCRRPVRDPPPD

Radius of gyration: 15.26 Å; chains: 1; bounding box: 38×22×46 Å

Secondary structure (DSSP, 8-state):
-HHHHHHHHHHHHHHHHHHHHHHHHH-TT--HHHHHHHHHHHHHHHHHHHHHHHS-TT-TTHHHHHHHHHHHHHHHHHHHHHTS-STT-

pLDDT: mean 83.22, std 13.11, range [43.22, 96.31]